Protein AF-A0A519KN99-F1 (afdb_monomer)

Sequence (148 aa):
MQAIYLDTSIFVKENFLEGKRIQTLLNLFEVGKFQLIMSLIAVNEVKARFKRLAKVTIEKHNELLNTKEISYLRNVPESKSRLIKYPNLNTVSDSFNILFDKALADANAIILDYPVMNVGEVFDDYFAGRYPFGSGDKKLSVCLKALR

Radius of gyration: 22.33 Å; Cα contacts (8 Å, |Δi|>4): 130; chains: 1; bounding box: 72×28×47 Å

Secondary structure (DSSP, 8-state):
-EEEE--HHHHHHTTTTTSHHHHHHHHHHHTTSEEEEEEHHHHHHHHHHHHHHHHHHHHHHHHHHTSSGGGGGGGSHHHHTTSSPPPPHHHHHHHHHHHHHHHHHHTT-EEE------HHHHHHHHHTT-TTSS--SS----------

Solvent-accessible surface area (backbone atoms only — not comparable to full-atom values): 8657 Å² total; per-residue (Å²): 131,53,76,46,77,64,60,46,66,59,33,62,74,29,61,52,76,72,21,71,63,51,44,52,49,40,52,39,17,45,74,60,69,34,39,38,37,37,42,52,65,40,56,51,47,40,53,50,53,48,42,55,52,50,45,57,50,52,52,54,50,52,55,49,69,72,40,75,73,56,56,66,47,54,77,38,72,82,48,36,74,68,73,57,83,75,74,58,64,63,61,55,38,51,54,47,47,53,53,50,54,48,52,38,56,61,14,63,45,45,68,46,66,80,71,79,70,63,53,63,61,56,49,50,28,46,78,66,39,33,85,92,56,35,94,62,101,62,96,74,81,88,72,89,83,82,87,130

Nearest PDB structures (foldseek):
  5x3t-assembly1_H  TM=5.971E-01  e=1.405E+00  Mycobacterium tuberculosis H37Rv

Structure (mmCIF, N/CA/C/O backbone):
data_AF-A0A519KN99-F1
#
_entry.id   AF-A0A519KN99-F1
#
loop_
_atom_site.group_PDB
_atom_site.id
_atom_site.type_symbol
_atom_site.label_atom_id
_atom_site.label_alt_id
_atom_site.label_comp_id
_atom_site.label_asym_id
_atom_site.label_entity_id
_atom_site.label_seq_id
_atom_site.pdbx_PDB_ins_code
_atom_site.Cartn_x
_atom_site.Cartn_y
_atom_site.Cartn_z
_atom_site.occupancy
_atom_site.B_iso_or_equiv
_atom_site.auth_seq_id
_atom_site.auth_comp_id
_atom_site.auth_asym_id
_atom_site.auth_atom_id
_atom_site.pdbx_PDB_model_num
ATOM 1 N N . MET A 1 1 ? -13.277 5.908 24.465 1.00 69.44 1 MET A N 1
ATOM 2 C CA . MET A 1 1 ? -12.280 5.689 23.396 1.00 69.44 1 MET A CA 1
ATOM 3 C C . MET A 1 1 ? -12.877 6.197 22.095 1.00 69.44 1 MET A C 1
ATOM 5 O O . MET A 1 1 ? -14.021 5.857 21.820 1.00 69.44 1 MET A O 1
ATOM 9 N N . GLN A 1 2 ? -12.195 7.085 21.370 1.00 89.00 2 GLN A N 1
ATOM 10 C CA . GLN A 1 2 ? -12.734 7.693 20.148 1.00 89.00 2 GLN A CA 1
ATOM 11 C C . GLN A 1 2 ? -12.346 6.843 18.934 1.00 89.00 2 GLN A C 1
ATOM 13 O O . GLN A 1 2 ? -11.178 6.487 18.779 1.00 89.00 2 GLN A O 1
ATOM 18 N N . ALA A 1 3 ? -13.327 6.510 18.096 1.00 91.00 3 ALA A N 1
ATOM 19 C CA . ALA A 1 3 ? -13.112 5.764 16.864 1.00 91.00 3 ALA A CA 1
ATOM 20 C C . ALA A 1 3 ? -12.873 6.709 15.684 1.00 91.00 3 ALA A C 1
ATOM 22 O O . ALA A 1 3 ? -13.544 7.736 15.558 1.00 91.00 3 ALA A O 1
ATOM 23 N N . ILE A 1 4 ? -11.927 6.347 14.822 1.00 93.50 4 ILE A N 1
ATOM 24 C CA . ILE A 1 4 ? -11.586 7.079 13.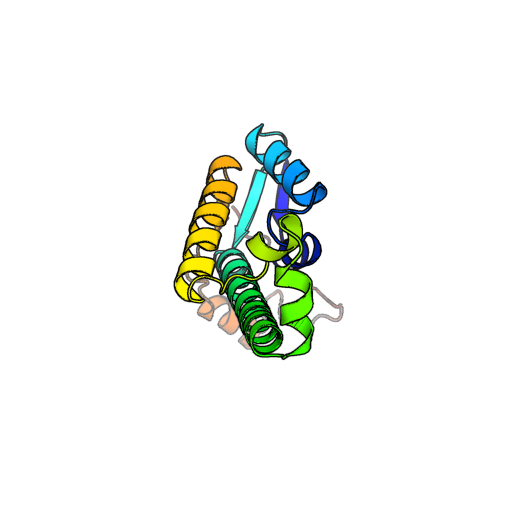604 1.00 93.50 4 ILE A CA 1
ATOM 25 C C . ILE A 1 4 ? -11.735 6.133 12.420 1.00 93.50 4 ILE A C 1
ATOM 27 O O . ILE A 1 4 ? -11.184 5.033 12.412 1.00 93.50 4 ILE A O 1
ATOM 31 N N . TYR A 1 5 ? -12.465 6.599 11.410 1.00 92.88 5 TYR A N 1
ATOM 32 C CA . TYR A 1 5 ? -12.580 5.927 10.126 1.00 92.88 5 TYR A CA 1
ATOM 33 C C . TYR A 1 5 ? -11.551 6.494 9.155 1.00 92.88 5 TYR A C 1
ATOM 35 O O . TYR A 1 5 ? -11.508 7.709 8.946 1.00 92.88 5 TYR A O 1
ATOM 43 N N . LEU A 1 6 ? -10.733 5.626 8.559 1.00 92.12 6 LEU A N 1
ATOM 44 C CA . LEU A 1 6 ? -9.809 6.025 7.501 1.00 92.12 6 LEU A CA 1
ATOM 45 C C . LEU A 1 6 ? -10.329 5.578 6.141 1.00 92.12 6 LEU A C 1
ATOM 47 O O . LEU A 1 6 ? -10.589 4.399 5.909 1.00 92.12 6 LEU A O 1
ATOM 51 N N . ASP A 1 7 ? -10.449 6.551 5.246 1.00 90.94 7 ASP A N 1
ATOM 52 C CA . ASP A 1 7 ? -10.767 6.321 3.846 1.00 90.94 7 ASP A CA 1
ATOM 53 C C . ASP A 1 7 ? -9.509 5.963 3.039 1.00 90.94 7 ASP A C 1
ATOM 55 O O . ASP A 1 7 ? -8.385 6.359 3.369 1.00 90.94 7 ASP A O 1
ATOM 59 N N . THR A 1 8 ? -9.711 5.268 1.924 1.00 91.31 8 THR A N 1
ATOM 60 C CA . THR A 1 8 ? -8.671 4.854 0.980 1.00 91.31 8 THR A CA 1
ATOM 61 C C . THR A 1 8 ? -7.823 6.027 0.486 1.00 91.31 8 THR A C 1
ATOM 63 O O . THR A 1 8 ? -6.612 5.895 0.283 1.00 91.31 8 THR A O 1
ATOM 66 N N . SER A 1 9 ? -8.443 7.197 0.296 1.00 93.25 9 SER A N 1
ATOM 67 C CA . SER A 1 9 ? -7.773 8.400 -0.209 1.00 93.25 9 SER A CA 1
ATOM 68 C C . SER A 1 9 ? -6.657 8.912 0.708 1.00 93.25 9 SER A C 1
ATOM 70 O O . SER A 1 9 ? -5.664 9.448 0.209 1.00 93.25 9 SER A O 1
ATOM 72 N N 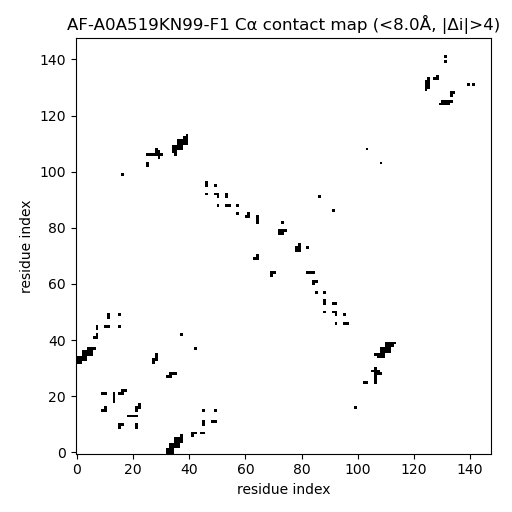. ILE A 1 10 ? -6.776 8.708 2.026 1.00 95.19 10 ILE A N 1
ATOM 73 C CA . ILE A 1 10 ? -5.767 9.127 3.009 1.00 95.19 10 ILE A CA 1
ATOM 74 C C . ILE A 1 10 ? -4.485 8.323 2.806 1.00 95.19 10 ILE A C 1
ATOM 76 O O . ILE A 1 10 ? -3.410 8.912 2.699 1.00 95.19 10 ILE A O 1
ATOM 80 N N . PHE A 1 11 ? -4.602 7.000 2.664 1.00 96.38 11 PHE A N 1
ATOM 81 C CA . PHE A 1 11 ? -3.458 6.135 2.385 1.00 96.38 11 PHE A CA 1
ATOM 82 C C . PHE A 1 11 ? -2.782 6.536 1.077 1.00 96.38 11 PHE A C 1
ATOM 84 O O . PHE A 1 11 ? -1.578 6.749 1.053 1.00 96.38 11 PHE A O 1
ATOM 91 N N . VAL A 1 12 ? -3.537 6.733 -0.007 1.00 94.94 12 VAL A N 1
ATOM 92 C CA . VAL A 1 12 ? -2.944 7.128 -1.297 1.00 94.94 12 VAL A CA 1
ATOM 93 C C . VAL A 1 12 ? -2.205 8.468 -1.194 1.00 94.94 12 VAL A C 1
ATOM 95 O O . VAL A 1 12 ? -1.098 8.599 -1.715 1.00 94.94 12 VAL A O 1
ATOM 98 N N . LYS A 1 13 ? -2.787 9.457 -0.504 1.00 96.62 13 LYS A N 1
ATOM 99 C CA . LYS A 1 13 ? -2.185 10.785 -0.320 1.00 96.62 13 LYS A CA 1
ATOM 100 C C . LYS A 1 13 ? -0.885 10.739 0.484 1.00 96.62 13 LYS A C 1
ATOM 102 O O . LYS A 1 13 ? 0.032 11.501 0.197 1.00 96.62 13 LYS A O 1
ATOM 107 N N . GLU A 1 14 ? -0.807 9.849 1.464 1.00 96.62 14 GLU A N 1
ATOM 108 C CA . GLU A 1 14 ? 0.355 9.681 2.337 1.00 96.62 14 GLU A CA 1
ATOM 109 C C . GLU A 1 14 ? 1.356 8.641 1.800 1.00 96.62 14 GLU A C 1
ATOM 111 O O . GLU A 1 14 ? 2.201 8.161 2.547 1.00 96.62 14 GLU A O 1
ATOM 116 N N . ASN A 1 15 ? 1.290 8.282 0.511 1.00 96.50 15 ASN A N 1
ATOM 117 C CA . ASN A 1 15 ? 2.122 7.224 -0.073 1.00 96.50 15 ASN A CA 1
ATOM 118 C C . ASN A 1 15 ? 2.048 5.908 0.732 1.00 96.50 15 ASN A C 1
ATOM 120 O O . ASN A 1 15 ? 3.047 5.291 1.100 1.00 96.50 15 ASN A O 1
ATOM 124 N N . PHE A 1 16 ? 0.818 5.496 1.010 1.00 97.38 16 PHE A N 1
ATOM 125 C CA . PHE A 1 16 ? 0.429 4.300 1.741 1.00 97.38 16 PHE A CA 1
ATOM 126 C C . PHE A 1 16 ? 0.914 4.276 3.187 1.00 97.38 16 PHE A C 1
ATOM 128 O O . PHE A 1 16 ? 0.217 4.796 4.050 1.00 97.38 16 PHE A O 1
ATOM 135 N N . LEU A 1 17 ? 2.061 3.652 3.454 1.00 97.00 17 LEU A N 1
ATOM 136 C CA . LEU A 1 17 ? 2.623 3.482 4.799 1.00 97.00 17 LEU A CA 1
ATOM 137 C C . LEU A 1 17 ? 3.852 4.373 5.045 1.00 97.00 17 LEU A C 1
ATOM 139 O O . LEU A 1 17 ? 4.369 4.418 6.158 1.00 97.00 17 LEU A O 1
ATOM 143 N N . GLU A 1 18 ? 4.325 5.093 4.027 1.00 96.56 18 GLU A N 1
ATOM 144 C CA . GLU A 1 18 ? 5.562 5.885 4.101 1.00 96.56 18 GLU A CA 1
ATOM 145 C C . GLU A 1 18 ? 5.352 7.297 4.666 1.00 96.56 18 GLU A C 1
ATOM 147 O O . GLU A 1 18 ? 6.281 7.929 5.169 1.00 96.56 18 GLU A O 1
ATOM 152 N N . GLY A 1 19 ? 4.137 7.838 4.574 1.00 96.25 19 GLY A N 1
ATOM 153 C CA . GLY A 1 19 ? 3.846 9.195 5.018 1.00 96.25 19 GLY A CA 1
ATOM 154 C C . GLY A 1 19 ? 4.004 9.363 6.528 1.00 96.25 19 GLY A C 1
ATOM 155 O O . GLY A 1 19 ? 3.501 8.581 7.334 1.00 96.25 19 GLY A O 1
ATOM 156 N N . LYS A 1 20 ? 4.645 10.457 6.950 1.00 96.44 20 LYS A N 1
ATOM 157 C CA . LYS A 1 20 ? 4.862 10.741 8.380 1.00 96.44 20 LYS A CA 1
ATOM 158 C C . LYS A 1 20 ? 3.554 10.817 9.172 1.00 96.44 20 LYS A C 1
ATOM 160 O O . LYS A 1 20 ? 3.514 10.437 10.341 1.00 96.44 20 LYS A O 1
ATOM 165 N N . ARG A 1 21 ? 2.483 11.333 8.556 1.00 95.75 21 ARG A N 1
ATOM 166 C CA . ARG A 1 21 ? 1.195 11.524 9.238 1.00 95.75 21 ARG A CA 1
ATOM 167 C C . ARG A 1 21 ? 0.469 10.203 9.415 1.00 95.75 21 ARG A C 1
ATOM 169 O O . ARG A 1 21 ? -0.042 9.962 10.502 1.00 95.75 21 ARG A O 1
ATOM 176 N N . ILE A 1 22 ? 0.457 9.352 8.387 1.00 96.38 22 ILE A N 1
ATOM 177 C CA . ILE A 1 22 ? -0.158 8.027 8.500 1.00 96.38 22 ILE A CA 1
ATOM 178 C C . ILE A 1 22 ? 0.603 7.153 9.497 1.00 96.38 22 ILE A C 1
ATOM 180 O O . ILE A 1 22 ? -0.034 6.534 10.335 1.00 96.38 22 ILE A O 1
ATOM 184 N N . GLN A 1 23 ? 1.939 7.202 9.517 1.00 96.81 23 GLN A N 1
ATOM 185 C CA . GLN A 1 23 ? 2.739 6.516 10.541 1.00 96.81 23 GLN A CA 1
ATOM 186 C C . GLN A 1 23 ? 2.414 7.016 11.950 1.00 96.81 23 GLN A C 1
ATOM 188 O O . GLN A 1 23 ? 2.205 6.226 12.862 1.00 96.81 23 GLN A O 1
ATOM 193 N N . THR A 1 24 ? 2.299 8.336 12.126 1.00 96.25 24 THR A N 1
ATOM 194 C CA . THR A 1 24 ? 1.915 8.912 13.422 1.00 96.25 24 THR A CA 1
ATOM 195 C C . THR A 1 24 ? 0.516 8.455 13.839 1.00 96.25 24 THR A C 1
ATOM 197 O O . THR A 1 24 ? 0.314 8.106 14.997 1.00 96.25 24 THR A O 1
ATOM 200 N N . LEU A 1 25 ? -0.448 8.422 12.913 1.00 95.38 25 LEU A N 1
ATOM 201 C CA . LEU A 1 25 ? -1.796 7.917 13.179 1.00 95.38 25 LEU A CA 1
ATOM 202 C C . LEU A 1 25 ? -1.782 6.435 13.567 1.00 95.38 25 LEU A C 1
ATOM 204 O O . LEU A 1 25 ? -2.380 6.087 14.578 1.00 95.38 25 LEU A O 1
ATOM 208 N N . LEU A 1 26 ? -1.071 5.592 12.813 1.00 96.06 26 LEU A N 1
ATOM 209 C CA . LEU A 1 26 ? -0.918 4.164 13.105 1.00 96.06 26 LEU A CA 1
ATOM 210 C C . LEU A 1 26 ? -0.326 3.937 14.499 1.00 96.06 26 LEU A C 1
ATOM 212 O O . LEU A 1 26 ? -0.911 3.192 15.277 1.00 96.06 26 LEU A O 1
ATOM 216 N N . ASN A 1 27 ? 0.719 4.680 14.870 1.00 96.38 27 ASN A N 1
ATOM 217 C CA . ASN A 1 27 ? 1.295 4.610 16.215 1.00 96.38 27 ASN A CA 1
ATOM 218 C C . ASN A 1 27 ? 0.293 5.041 17.299 1.00 96.38 27 ASN A C 1
ATOM 220 O O . ASN A 1 27 ? 0.257 4.461 18.379 1.00 96.38 27 ASN A O 1
ATOM 224 N N . LEU A 1 28 ? -0.529 6.067 17.042 1.00 96.00 28 LEU A N 1
ATOM 225 C CA . LEU A 1 28 ? -1.559 6.511 17.990 1.00 96.00 28 LEU A CA 1
ATOM 226 C C . LEU A 1 28 ? -2.673 5.468 18.177 1.00 96.00 28 LEU A C 1
ATOM 228 O O . LEU A 1 28 ? -3.233 5.377 19.274 1.00 96.00 28 LEU A O 1
ATOM 232 N N . PHE A 1 29 ? -2.993 4.701 17.132 1.00 96.25 29 PHE A N 1
ATOM 233 C CA . PHE A 1 29 ? -3.909 3.563 17.215 1.00 96.25 29 PHE A CA 1
ATOM 234 C C . PHE A 1 29 ? -3.280 2.392 17.976 1.00 96.25 29 PHE A C 1
ATOM 236 O O . PHE A 1 29 ? -3.904 1.861 18.890 1.00 96.25 29 PHE A O 1
ATOM 243 N N . GLU A 1 30 ? -2.024 2.058 17.676 1.00 95.44 30 GLU A N 1
ATOM 244 C CA . GLU A 1 30 ? -1.262 0.994 18.343 1.00 95.44 30 GLU A CA 1
ATOM 245 C C . GLU A 1 30 ? -1.185 1.212 19.861 1.00 95.44 30 GLU A C 1
ATOM 247 O O . GLU A 1 30 ? -1.501 0.315 20.640 1.00 95.44 30 GLU A O 1
ATOM 252 N N . VAL A 1 31 ? -0.871 2.434 20.310 1.00 95.69 31 VAL A N 1
ATOM 253 C CA . VAL A 1 31 ? -0.822 2.767 21.749 1.00 95.69 31 VAL A CA 1
ATOM 254 C C . VAL A 1 31 ? -2.208 3.009 22.377 1.00 95.69 31 VAL A C 1
ATOM 256 O O . VAL A 1 31 ? -2.303 3.451 23.525 1.00 95.69 31 VAL A O 1
ATOM 259 N N . GLY A 1 32 ? -3.294 2.768 21.633 1.00 93.44 32 GLY A N 1
ATOM 260 C CA . GLY A 1 32 ? -4.671 2.793 22.131 1.00 93.44 32 GLY A CA 1
ATOM 261 C C . GLY A 1 32 ? -5.244 4.183 22.426 1.00 93.44 32 GLY A C 1
ATOM 262 O O . GLY A 1 32 ? -6.219 4.300 23.172 1.00 93.44 32 GLY A O 1
ATOM 263 N N . LYS A 1 33 ? -4.672 5.268 21.877 1.00 93.50 33 LYS A N 1
ATOM 264 C CA . LYS A 1 33 ? -5.251 6.623 22.035 1.00 93.50 33 LYS A CA 1
ATOM 265 C C . LYS A 1 33 ? -6.554 6.770 21.254 1.00 93.50 33 LYS A C 1
ATOM 267 O O . LYS A 1 33 ? -7.473 7.453 21.709 1.00 93.50 33 LYS A O 1
ATOM 272 N N . PHE A 1 34 ? -6.628 6.111 20.105 1.00 94.56 34 PHE A N 1
ATOM 273 C CA . PHE A 1 34 ? -7.793 6.059 19.233 1.00 94.56 34 PHE A CA 1
ATOM 274 C C . PHE A 1 34 ? -8.027 4.621 18.777 1.00 94.56 34 PHE A C 1
ATOM 276 O O . PHE A 1 34 ? -7.119 3.799 18.826 1.00 94.56 34 PHE A O 1
ATOM 283 N N . GLN A 1 35 ? -9.230 4.338 18.289 1.00 95.75 35 GLN A N 1
ATOM 284 C CA . GLN A 1 35 ? -9.559 3.068 17.648 1.00 95.75 35 GLN A CA 1
ATOM 285 C C . GLN A 1 35 ? -9.632 3.270 16.134 1.00 95.75 35 GLN A C 1
ATOM 287 O O . GLN A 1 35 ? -10.450 4.066 15.667 1.00 95.75 35 GLN A O 1
ATOM 292 N N . LEU A 1 36 ? -8.819 2.542 15.369 1.00 95.88 36 LEU A N 1
ATOM 293 C CA . LEU A 1 36 ? -8.955 2.505 13.916 1.00 95.88 36 LEU A CA 1
ATOM 294 C C . LEU A 1 36 ? -10.125 1.594 13.538 1.00 95.88 36 LEU A C 1
ATOM 296 O O . LEU A 1 36 ? -10.197 0.453 14.001 1.00 95.88 36 LEU A O 1
ATOM 300 N N . ILE A 1 37 ? -11.023 2.097 12.693 1.00 94.31 37 ILE A N 1
ATOM 301 C CA . ILE A 1 37 ? -12.067 1.303 12.048 1.00 94.31 37 ILE A CA 1
ATOM 302 C C . ILE A 1 37 ? -11.940 1.460 10.533 1.00 94.31 37 ILE A C 1
ATOM 304 O O . ILE A 1 37 ? -11.809 2.571 10.016 1.00 94.31 37 ILE A O 1
ATOM 308 N N . MET A 1 38 ? -11.979 0.341 9.818 1.00 93.75 38 MET A N 1
ATOM 309 C CA . MET A 1 38 ? -12.013 0.307 8.358 1.00 93.75 38 MET A CA 1
ATOM 310 C C . MET A 1 38 ? -13.033 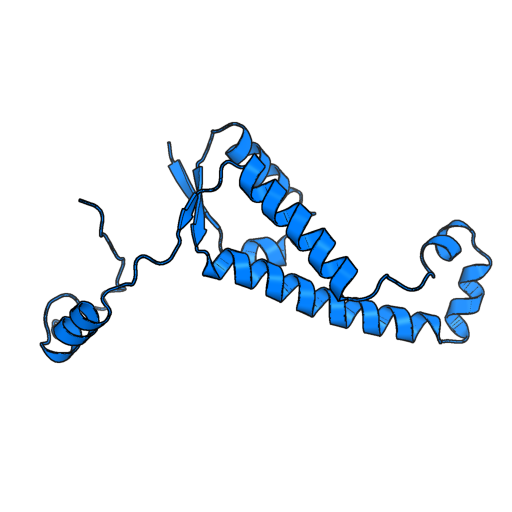-0.723 7.885 1.00 93.75 38 MET A C 1
ATOM 312 O O . MET A 1 38 ? -13.298 -1.706 8.567 1.00 93.75 38 MET A O 1
ATOM 316 N N . SER A 1 39 ? -13.611 -0.521 6.702 1.00 91.44 39 SER A N 1
ATOM 317 C CA . SER A 1 39 ? -14.387 -1.575 6.044 1.00 91.44 39 SER A CA 1
ATOM 318 C C . SER A 1 39 ? -13.465 -2.513 5.270 1.00 91.44 39 SER A C 1
ATOM 320 O O . SER A 1 39 ? -12.415 -2.093 4.772 1.00 91.44 39 SER A O 1
ATOM 322 N N . LEU A 1 40 ? -13.891 -3.764 5.086 1.00 89.69 40 LEU A N 1
ATOM 323 C CA . LEU A 1 40 ? -13.199 -4.704 4.204 1.00 89.69 40 LEU A CA 1
ATOM 324 C C . LEU A 1 40 ? -13.050 -4.146 2.771 1.00 89.69 40 LEU A C 1
ATOM 326 O O . LEU A 1 40 ? -12.022 -4.359 2.127 1.00 89.69 40 LEU A O 1
ATOM 330 N N . ILE A 1 41 ? -14.029 -3.360 2.294 1.00 88.62 41 ILE A N 1
ATOM 331 C CA . ILE A 1 41 ? -13.942 -2.628 1.014 1.00 88.62 41 ILE A CA 1
ATOM 332 C C . ILE A 1 41 ? -12.735 -1.699 1.000 1.00 88.62 41 ILE A C 1
ATOM 334 O O . ILE A 1 41 ? -11.933 -1.769 0.073 1.00 88.62 41 ILE A O 1
ATOM 338 N N . ALA A 1 42 ? -12.607 -0.834 2.010 1.00 91.94 42 ALA A N 1
ATOM 339 C CA . ALA A 1 42 ? -11.544 0.160 2.059 1.00 91.94 42 ALA A CA 1
ATOM 340 C C . ALA A 1 42 ? -10.168 -0.516 2.111 1.00 91.94 42 ALA A C 1
ATOM 342 O O . ALA A 1 42 ? -9.268 -0.132 1.367 1.00 91.94 42 ALA A O 1
ATOM 343 N N . VAL A 1 43 ? -10.019 -1.580 2.910 1.00 94.75 43 VAL A N 1
ATOM 344 C CA . VAL A 1 43 ? -8.787 -2.390 2.961 1.00 94.75 43 VAL A CA 1
ATOM 345 C C . VAL A 1 43 ? -8.427 -2.925 1.572 1.00 94.75 43 VAL A C 1
ATOM 347 O O . VAL A 1 43 ? -7.301 -2.745 1.103 1.00 94.75 43 VAL A O 1
ATOM 350 N N . ASN A 1 44 ? -9.389 -3.540 0.882 1.00 92.56 44 ASN A N 1
ATOM 351 C CA . ASN A 1 44 ? -9.175 -4.088 -0.455 1.00 92.56 44 ASN A CA 1
ATOM 352 C C . ASN A 1 44 ? -8.884 -2.999 -1.494 1.00 92.56 44 ASN A C 1
ATOM 354 O O . ASN A 1 44 ? -8.048 -3.197 -2.379 1.00 92.56 44 ASN A O 1
ATOM 358 N N . GLU A 1 45 ? -9.521 -1.834 -1.381 1.00 92.38 45 GLU A N 1
ATOM 359 C CA . GLU A 1 45 ? -9.267 -0.715 -2.279 1.00 92.38 45 GLU A CA 1
ATOM 360 C C . GLU A 1 45 ? -7.848 -0.157 -2.083 1.00 92.38 45 GLU A C 1
ATOM 362 O O . GLU A 1 45 ? -7.177 0.116 -3.079 1.00 92.38 45 GLU A O 1
ATOM 367 N N . VAL A 1 46 ? -7.329 -0.070 -0.849 1.00 96.69 46 VAL A N 1
ATOM 368 C CA . VAL A 1 46 ? -5.932 0.342 -0.599 1.00 96.69 46 VAL A CA 1
ATOM 369 C C . VAL A 1 46 ? -4.965 -0.606 -1.314 1.00 96.69 46 VAL A C 1
ATOM 371 O O . VAL A 1 46 ? -4.113 -0.153 -2.086 1.00 96.69 46 VAL A O 1
ATOM 374 N N . LYS A 1 47 ? -5.135 -1.922 -1.130 1.00 96.44 47 LYS A N 1
ATOM 375 C CA . LYS A 1 47 ? -4.302 -2.951 -1.780 1.00 96.44 47 LYS A CA 1
ATOM 376 C C . LYS A 1 47 ? -4.373 -2.861 -3.308 1.00 96.44 47 LYS A C 1
ATOM 378 O O . LYS A 1 47 ? -3.346 -2.863 -3.992 1.00 96.44 47 LYS A O 1
ATOM 383 N N . ALA A 1 48 ? -5.576 -2.705 -3.862 1.00 94.31 48 ALA A N 1
ATOM 384 C CA . ALA A 1 48 ? -5.783 -2.563 -5.302 1.00 94.31 48 ALA A CA 1
ATOM 385 C C . ALA A 1 48 ? -5.149 -1.276 -5.863 1.00 94.31 48 ALA A C 1
ATOM 387 O O . ALA A 1 48 ? -4.505 -1.301 -6.918 1.00 94.31 48 ALA A O 1
ATOM 388 N N . ARG A 1 49 ? -5.287 -0.149 -5.150 1.00 94.75 49 ARG A N 1
ATOM 389 C CA . ARG A 1 49 ? -4.679 1.140 -5.512 1.00 94.75 49 ARG A CA 1
ATOM 390 C C . ARG A 1 49 ? -3.158 1.035 -5.539 1.00 94.75 49 ARG A C 1
ATOM 392 O O . ARG A 1 49 ? -2.563 1.504 -6.511 1.00 94.75 49 ARG A O 1
ATOM 399 N N . PHE A 1 50 ? -2.552 0.394 -4.537 1.00 97.12 50 PHE A N 1
ATOM 400 C CA . PHE A 1 50 ? -1.110 0.153 -4.496 1.00 97.12 50 PHE A CA 1
ATOM 401 C C . PHE A 1 50 ? -0.657 -0.675 -5.695 1.00 97.12 50 PHE A C 1
ATOM 403 O O . PHE A 1 50 ? 0.172 -0.208 -6.473 1.00 97.12 50 PHE A O 1
ATOM 410 N N . LYS A 1 51 ? -1.261 -1.852 -5.914 1.00 95.56 51 LYS A N 1
ATOM 411 C CA . LYS A 1 51 ? -0.918 -2.742 -7.036 1.00 95.56 51 LYS A CA 1
ATOM 412 C C . LYS A 1 51 ? -0.983 -2.021 -8.383 1.00 95.56 51 LYS A C 1
ATOM 414 O O . LYS A 1 51 ? -0.080 -2.152 -9.207 1.00 95.56 51 LYS A O 1
ATOM 419 N N . ARG A 1 52 ? -2.029 -1.220 -8.608 1.00 94.94 52 ARG A N 1
ATOM 420 C CA . ARG A 1 52 ? -2.187 -0.434 -9.841 1.00 94.94 52 ARG A CA 1
ATOM 421 C C . ARG A 1 52 ? -1.060 0.585 -10.024 1.00 94.94 52 ARG A C 1
ATOM 423 O O . ARG A 1 52 ? -0.522 0.694 -11.122 1.00 94.94 52 ARG A O 1
ATOM 430 N N . LEU A 1 53 ? -0.712 1.334 -8.977 1.00 95.62 53 LEU A N 1
ATOM 431 C CA . LEU A 1 53 ? 0.361 2.331 -9.042 1.00 95.62 53 LEU A CA 1
ATOM 432 C C . LEU A 1 53 ? 1.736 1.668 -9.188 1.00 95.62 53 LEU A C 1
ATOM 434 O O . LEU A 1 53 ? 2.529 2.098 -10.022 1.00 95.62 53 LEU A O 1
ATOM 438 N N . ALA A 1 54 ? 1.986 0.582 -8.456 1.00 95.25 54 ALA A N 1
ATOM 439 C CA . ALA A 1 54 ? 3.207 -0.207 -8.559 1.00 95.25 54 ALA A CA 1
ATOM 440 C C . ALA A 1 54 ? 3.410 -0.751 -9.978 1.00 95.25 54 ALA A C 1
ATOM 442 O O . ALA A 1 54 ? 4.511 -0.644 -10.509 1.00 95.25 54 ALA A O 1
ATOM 443 N N . LYS A 1 55 ? 2.351 -1.256 -10.629 1.00 94.88 55 LYS A N 1
ATOM 444 C CA . LYS A 1 55 ? 2.404 -1.719 -12.025 1.00 94.88 55 LYS A CA 1
ATOM 445 C C . LYS A 1 55 ? 2.948 -0.640 -12.960 1.00 94.88 55 LYS A C 1
ATOM 447 O O . LYS A 1 55 ? 3.953 -0.868 -13.625 1.00 94.88 55 LYS A O 1
ATOM 452 N N . VAL A 1 56 ? 2.320 0.537 -12.950 1.00 94.81 56 VAL A N 1
ATOM 453 C CA . VAL A 1 56 ? 2.711 1.663 -13.815 1.00 94.81 56 VAL A CA 1
ATOM 454 C C . VAL A 1 56 ? 4.154 2.091 -13.540 1.00 94.81 56 VAL A C 1
ATOM 456 O O . VAL A 1 56 ? 4.906 2.375 -14.467 1.00 94.81 56 VAL A O 1
ATOM 459 N N . THR A 1 57 ? 4.560 2.131 -12.271 1.00 93.38 57 THR A N 1
ATOM 460 C CA . THR A 1 57 ? 5.923 2.519 -11.890 1.00 93.38 57 THR A CA 1
ATOM 461 C C . THR A 1 57 ? 6.961 1.484 -12.327 1.00 93.38 57 THR A C 1
ATOM 463 O O . THR A 1 57 ? 8.004 1.867 -12.850 1.00 93.38 57 THR A O 1
ATOM 466 N N . ILE A 1 58 ? 6.682 0.186 -12.167 1.00 93.31 58 ILE A N 1
ATOM 467 C CA . ILE A 1 58 ? 7.574 -0.900 -12.602 1.00 93.31 58 ILE A CA 1
ATOM 468 C C . ILE A 1 58 ? 7.734 -0.892 -14.124 1.00 93.31 58 ILE A C 1
ATOM 470 O O . ILE A 1 58 ? 8.852 -1.036 -14.616 1.00 93.31 58 ILE A O 1
ATOM 474 N N . GLU A 1 59 ? 6.641 -0.705 -14.868 1.00 92.00 59 GLU A N 1
ATOM 475 C CA . GLU A 1 59 ? 6.661 -0.594 -16.332 1.00 92.00 59 GLU A CA 1
ATOM 476 C C . GLU A 1 59 ? 7.555 0.571 -16.772 1.00 92.00 59 GLU A C 1
ATOM 478 O O . GLU A 1 59 ? 8.541 0.347 -17.474 1.00 92.00 59 GLU A O 1
ATOM 483 N N . LYS A 1 60 ? 7.309 1.780 -16.250 1.00 92.06 60 LYS A N 1
ATOM 484 C CA . LYS A 1 60 ? 8.121 2.972 -16.548 1.00 92.06 60 LYS A CA 1
ATOM 485 C C . LYS A 1 60 ? 9.590 2.811 -16.166 1.00 92.06 60 LYS A C 1
ATOM 487 O O . LYS A 1 60 ? 10.475 3.244 -16.898 1.00 92.06 60 LYS A O 1
ATOM 492 N N . HIS A 1 61 ? 9.870 2.198 -15.018 1.00 91.00 61 HIS A N 1
ATOM 493 C CA . HIS A 1 61 ? 11.243 1.942 -14.587 1.00 91.00 61 HIS A CA 1
ATOM 494 C C . HIS A 1 61 ? 11.956 0.984 -15.539 1.00 91.00 61 HIS A C 1
ATOM 496 O O . HIS A 1 61 ? 13.076 1.245 -15.964 1.00 91.00 61 HIS A O 1
ATOM 502 N N . ASN A 1 62 ? 11.300 -0.110 -15.919 1.00 88.25 62 ASN A N 1
ATOM 503 C CA . ASN A 1 62 ? 11.873 -1.079 -16.846 1.00 88.25 62 ASN A CA 1
ATOM 504 C C . ASN A 1 62 ? 12.072 -0.490 -18.251 1.00 88.25 62 ASN A C 1
ATOM 506 O O . ASN A 1 62 ? 13.073 -0.805 -18.891 1.00 88.25 62 ASN A O 1
ATOM 510 N N . GLU A 1 63 ? 11.170 0.379 -18.715 1.00 89.88 63 GLU A N 1
ATOM 511 C CA . GLU A 1 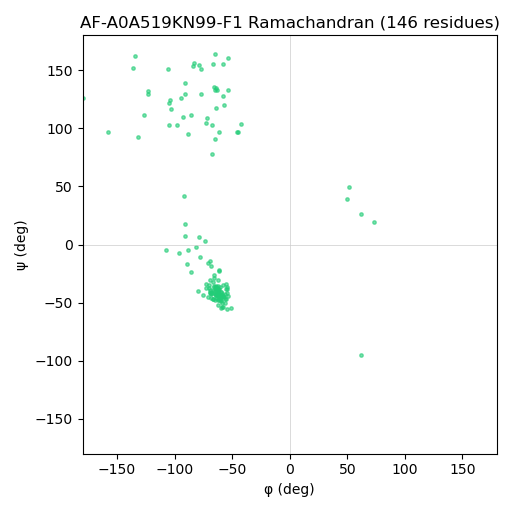63 ? 11.349 1.153 -19.950 1.00 89.88 63 GLU A CA 1
ATOM 512 C C . GLU A 1 63 ? 12.590 2.046 -19.871 1.00 89.88 63 GLU A C 1
ATOM 514 O O . GLU A 1 63 ? 13.446 1.983 -20.753 1.00 89.88 63 GLU A O 1
ATOM 519 N N . LEU A 1 64 ? 12.743 2.803 -18.779 1.00 88.69 64 LEU A N 1
ATOM 520 C CA . LEU A 1 64 ? 13.924 3.634 -18.538 1.00 88.69 64 LEU A CA 1
ATOM 521 C C . LEU A 1 64 ? 15.214 2.806 -18.567 1.00 88.69 64 LEU A C 1
ATOM 523 O O . LEU A 1 64 ? 16.185 3.227 -19.194 1.00 88.69 64 LEU A O 1
ATOM 527 N N . LEU A 1 65 ? 15.221 1.612 -17.961 1.00 89.44 65 LEU A N 1
ATOM 528 C CA . LEU A 1 65 ? 16.377 0.705 -17.950 1.00 89.44 65 LEU A CA 1
ATOM 529 C C . LEU A 1 65 ? 16.815 0.222 -19.342 1.00 89.44 65 LEU A C 1
ATOM 531 O O . LEU A 1 65 ? 17.973 -0.178 -19.494 1.00 89.44 65 LEU A O 1
ATOM 535 N N . ASN A 1 66 ? 15.915 0.251 -20.329 1.00 85.94 66 ASN A N 1
ATOM 536 C CA . ASN A 1 66 ? 16.190 -0.159 -21.707 1.00 85.94 66 ASN A CA 1
ATOM 537 C C . ASN A 1 66 ? 16.734 0.986 -22.581 1.00 85.94 66 ASN A C 1
ATOM 539 O O . ASN A 1 66 ? 17.090 0.749 -23.734 1.00 85.94 66 ASN A O 1
ATOM 543 N N . THR A 1 67 ? 16.811 2.215 -22.062 1.00 89.12 67 THR A N 1
ATOM 544 C CA . THR A 1 67 ? 17.355 3.365 -22.802 1.00 89.12 67 THR A CA 1
ATOM 545 C C . THR A 1 67 ? 18.886 3.359 -22.813 1.00 89.12 67 THR A C 1
ATOM 547 O O . THR A 1 67 ? 19.532 2.810 -21.918 1.00 89.12 67 THR A O 1
ATOM 550 N N . LYS A 1 68 ? 19.509 3.975 -23.825 1.00 87.69 68 LYS A N 1
ATOM 551 C CA . LYS A 1 68 ? 20.978 4.072 -23.891 1.00 87.69 68 LYS A CA 1
ATOM 552 C C . LYS A 1 68 ? 21.494 5.071 -22.858 1.00 87.69 68 LYS A C 1
ATOM 554 O O . LYS A 1 68 ? 22.549 4.873 -22.264 1.00 87.69 68 LYS A O 1
ATOM 559 N N . GLU A 1 69 ? 20.732 6.119 -22.608 1.00 88.38 69 GLU A N 1
ATOM 560 C CA . GLU A 1 69 ? 21.061 7.251 -21.754 1.00 88.38 69 GLU A CA 1
ATOM 561 C C . GLU A 1 69 ? 21.225 6.828 -20.291 1.00 88.38 69 GLU A C 1
ATOM 563 O O . GLU A 1 69 ? 22.135 7.292 -19.604 1.00 88.38 69 GLU A O 1
ATOM 568 N N . ILE A 1 70 ? 20.420 5.872 -19.816 1.00 90.06 70 ILE A N 1
ATOM 569 C CA . ILE A 1 70 ? 20.534 5.386 -18.436 1.00 90.06 70 ILE A CA 1
ATOM 570 C C . ILE A 1 70 ? 21.833 4.607 -18.186 1.00 90.06 70 ILE A C 1
ATOM 572 O O . ILE A 1 70 ? 22.248 4.440 -17.038 1.00 90.06 70 ILE A O 1
ATOM 576 N N . SER A 1 71 ? 22.502 4.131 -19.246 1.00 85.62 71 SER A N 1
ATOM 577 C CA . SER A 1 71 ? 23.753 3.379 -19.117 1.00 85.62 71 SER A CA 1
ATOM 578 C C . SER A 1 71 ? 24.890 4.236 -18.554 1.00 85.62 71 SER A C 1
ATOM 580 O O . SER A 1 71 ? 25.724 3.711 -17.818 1.00 85.62 71 SER A O 1
ATOM 582 N N . TYR A 1 72 ? 24.877 5.555 -18.793 1.00 89.88 72 TYR A N 1
ATOM 583 C CA . TYR A 1 72 ? 25.873 6.481 -18.245 1.00 89.88 72 TYR A CA 1
ATOM 584 C C . TYR A 1 72 ? 25.845 6.510 -16.712 1.00 89.88 72 TYR A C 1
ATOM 586 O O . TYR A 1 72 ? 26.900 6.546 -16.077 1.00 89.88 72 TYR A O 1
ATOM 594 N N . LEU A 1 73 ? 24.656 6.389 -16.110 1.00 90.19 73 LEU A N 1
ATOM 595 C CA . LEU A 1 73 ? 24.475 6.370 -14.657 1.00 90.19 73 LEU A CA 1
ATOM 596 C C . LEU A 1 73 ? 24.982 5.077 -13.998 1.00 90.19 73 LEU A C 1
ATOM 598 O O . LEU A 1 73 ? 25.207 5.061 -12.790 1.00 90.19 73 LEU A O 1
ATOM 602 N N . ARG A 1 74 ? 25.227 4.000 -14.761 1.00 86.62 74 ARG A N 1
ATOM 603 C CA . ARG A 1 74 ? 25.806 2.751 -14.226 1.00 86.62 74 ARG A CA 1
ATOM 604 C C . ARG A 1 74 ? 27.271 2.901 -13.805 1.00 86.62 74 ARG A C 1
ATOM 606 O O . ARG A 1 74 ? 27.778 2.023 -13.111 1.00 86.62 74 ARG A O 1
ATOM 613 N N . ASN A 1 75 ? 27.931 3.989 -14.208 1.00 89.00 75 ASN A N 1
ATOM 614 C CA . ASN A 1 75 ? 29.293 4.321 -13.782 1.00 89.00 75 ASN A CA 1
ATOM 615 C C . ASN A 1 75 ? 29.347 4.925 -12.368 1.00 89.00 75 ASN A C 1
ATOM 617 O O . ASN A 1 75 ? 30.430 5.049 -11.808 1.00 89.00 75 ASN A O 1
ATOM 621 N N . VAL A 1 76 ? 28.198 5.280 -11.784 1.00 92.38 76 VAL A N 1
ATOM 622 C CA . VAL A 1 76 ? 28.091 5.825 -10.425 1.00 92.38 76 VAL A CA 1
ATOM 623 C C . VAL A 1 76 ? 27.576 4.719 -9.489 1.00 92.38 76 VAL A C 1
ATOM 625 O O . VAL A 1 76 ? 26.452 4.245 -9.699 1.00 92.38 76 VAL A O 1
ATOM 628 N N . PRO A 1 77 ? 28.351 4.269 -8.482 1.00 88.44 77 PRO A N 1
ATOM 629 C CA . PRO A 1 77 ? 27.973 3.153 -7.606 1.00 88.44 77 PRO A CA 1
ATOM 630 C C . PRO A 1 77 ? 26.604 3.317 -6.930 1.00 88.44 77 PRO A C 1
ATOM 632 O O . PRO A 1 77 ? 25.806 2.376 -6.893 1.00 88.44 77 PRO A O 1
ATOM 635 N N . GLU A 1 78 ? 26.297 4.524 -6.454 1.00 87.81 78 GLU A N 1
ATOM 636 C CA . GLU A 1 78 ? 25.055 4.867 -5.758 1.00 87.81 78 GLU A CA 1
ATOM 637 C C . GLU A 1 78 ? 23.831 4.723 -6.668 1.00 87.81 78 GLU A C 1
ATOM 639 O O . GLU A 1 78 ? 22.766 4.286 -6.230 1.00 87.81 78 GLU A O 1
ATOM 644 N N . SER A 1 79 ? 23.988 5.058 -7.949 1.00 86.00 79 SER A N 1
ATOM 645 C CA . SER A 1 79 ? 22.938 4.943 -8.961 1.00 86.00 79 SER A CA 1
ATOM 646 C C . SER A 1 79 ? 22.808 3.511 -9.462 1.00 86.00 79 SER A C 1
ATOM 648 O O . SER A 1 79 ? 21.697 3.017 -9.635 1.00 86.00 79 SER A O 1
ATOM 650 N N . LYS A 1 80 ? 23.928 2.804 -9.650 1.00 85.25 80 LYS A N 1
ATOM 651 C CA . LYS A 1 80 ? 23.959 1.434 -10.178 1.00 85.25 80 LYS A CA 1
ATOM 652 C C . LYS A 1 80 ? 23.090 0.469 -9.366 1.00 85.25 80 LYS A C 1
ATOM 654 O O . LYS A 1 80 ? 22.404 -0.357 -9.960 1.00 85.25 80 LYS A O 1
ATOM 659 N N . SER A 1 81 ? 23.066 0.610 -8.038 1.00 84.50 81 SER A N 1
ATOM 660 C CA . SER A 1 81 ? 22.215 -0.202 -7.152 1.00 84.50 81 SER A CA 1
ATOM 661 C C . SER A 1 81 ? 20.712 0.047 -7.342 1.00 84.50 81 SER A C 1
ATOM 663 O O . SER A 1 81 ? 19.907 -0.850 -7.111 1.00 84.50 81 SER A O 1
ATOM 665 N N . ARG A 1 82 ? 20.329 1.241 -7.809 1.00 83.75 82 ARG A N 1
ATOM 666 C CA . ARG A 1 82 ? 18.937 1.641 -8.079 1.00 83.75 82 ARG A CA 1
ATOM 667 C C . ARG A 1 82 ? 18.490 1.307 -9.503 1.00 83.75 82 ARG A C 1
ATOM 669 O O . ARG A 1 82 ? 17.297 1.265 -9.778 1.00 83.75 82 ARG A O 1
ATOM 676 N N . LEU A 1 83 ? 19.433 1.042 -10.408 1.00 86.19 83 LEU A N 1
ATOM 677 C CA . LEU A 1 83 ? 19.190 0.711 -11.817 1.00 86.19 83 LEU A CA 1
ATOM 678 C C . LEU A 1 83 ? 19.079 -0.802 -12.053 1.00 86.19 83 LEU A C 1
ATOM 680 O O . LEU A 1 83 ? 19.611 -1.341 -13.026 1.00 86.19 83 LEU A O 1
ATOM 684 N N . ILE A 1 84 ? 18.391 -1.490 -11.149 1.00 86.19 84 ILE A N 1
ATOM 685 C CA . ILE A 1 84 ? 18.083 -2.916 -11.253 1.00 86.19 84 ILE A CA 1
ATOM 686 C C . ILE A 1 84 ? 16.612 -3.100 -11.614 1.00 86.19 84 ILE A C 1
ATOM 688 O O . ILE A 1 84 ? 15.777 -2.261 -11.276 1.00 86.19 84 ILE A O 1
ATOM 692 N N . LYS A 1 85 ? 16.281 -4.193 -12.309 1.00 85.00 85 LYS A N 1
ATOM 693 C CA . LYS A 1 85 ? 14.877 -4.536 -12.562 1.00 85.00 85 LYS A CA 1
ATOM 694 C C . LYS A 1 85 ? 14.188 -4.837 -11.236 1.00 85.00 85 LYS A C 1
ATOM 696 O O . LYS A 1 85 ? 14.726 -5.577 -10.413 1.00 85.00 85 LYS A O 1
ATOM 701 N N . TYR A 1 86 ? 12.994 -4.286 -11.057 1.00 84.06 86 TYR A N 1
ATOM 702 C CA . TYR A 1 86 ? 12.165 -4.629 -9.909 1.00 84.06 86 TYR A CA 1
ATOM 703 C C . TYR A 1 86 ? 11.697 -6.091 -9.990 1.00 84.06 86 TYR A C 1
ATOM 705 O O . TYR A 1 86 ? 11.593 -6.642 -11.094 1.00 84.06 86 TYR A O 1
ATOM 713 N N . PRO A 1 87 ? 11.376 -6.716 -8.840 1.00 82.25 87 PRO A N 1
ATOM 714 C CA . PRO A 1 87 ? 10.651 -7.980 -8.814 1.00 82.25 87 PRO A CA 1
ATOM 715 C C . PRO A 1 87 ? 9.355 -7.883 -9.627 1.00 82.25 87 PRO A C 1
ATOM 717 O O . PRO A 1 87 ? 8.839 -6.791 -9.883 1.00 82.25 87 PRO A O 1
ATOM 720 N N . ASN A 1 88 ? 8.800 -9.031 -10.021 1.00 89.81 88 ASN A N 1
ATOM 721 C CA . ASN A 1 88 ? 7.512 -9.034 -10.708 1.00 89.81 88 ASN A CA 1
ATOM 722 C C . ASN A 1 88 ? 6.426 -8.357 -9.840 1.00 89.81 88 ASN A C 1
ATOM 724 O O . ASN A 1 88 ? 6.511 -8.318 -8.610 1.00 89.81 88 ASN A O 1
ATOM 728 N N . LEU A 1 89 ? 5.387 -7.834 -10.497 1.00 92.50 89 LEU A N 1
ATOM 729 C CA . LEU A 1 89 ? 4.322 -7.071 -9.844 1.00 92.50 89 LEU A CA 1
ATOM 730 C C . LEU A 1 89 ? 3.657 -7.818 -8.681 1.00 92.50 89 LEU A C 1
ATOM 732 O O . LEU A 1 89 ? 3.298 -7.186 -7.688 1.00 92.50 89 LEU A O 1
ATOM 736 N N . ASN A 1 90 ? 3.460 -9.133 -8.808 1.00 92.19 90 ASN A N 1
ATOM 737 C CA . ASN A 1 90 ? 2.801 -9.918 -7.768 1.00 92.19 90 ASN A CA 1
ATOM 738 C C . ASN A 1 90 ? 3.669 -9.951 -6.514 1.00 92.19 90 ASN A 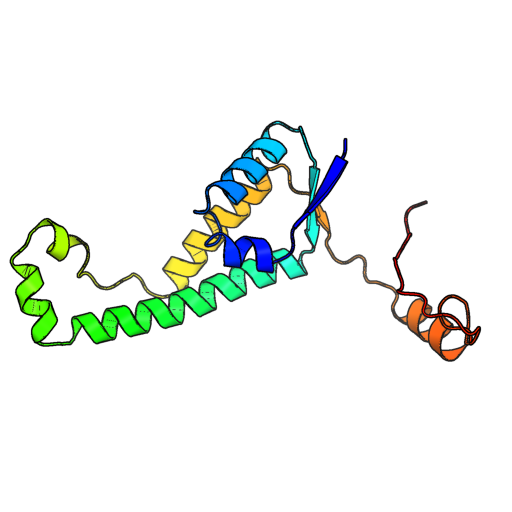C 1
ATOM 740 O O . ASN A 1 90 ? 3.182 -9.571 -5.463 1.00 92.19 90 ASN A O 1
ATOM 744 N N . THR A 1 91 ? 4.971 -10.220 -6.642 1.00 94.38 91 THR A N 1
ATOM 745 C CA . THR A 1 91 ? 5.903 -10.173 -5.508 1.00 94.38 91 THR A CA 1
ATOM 746 C C . THR A 1 91 ? 5.872 -8.821 -4.792 1.00 94.38 91 THR A C 1
ATOM 748 O O . THR A 1 91 ? 5.751 -8.781 -3.573 1.00 94.38 91 THR A O 1
ATOM 751 N N . VAL A 1 92 ? 5.916 -7.708 -5.535 1.00 94.44 92 VAL A N 1
ATOM 752 C CA . VAL A 1 92 ? 5.854 -6.357 -4.942 1.00 94.44 92 VAL A CA 1
ATOM 753 C C . VAL A 1 92 ? 4.516 -6.108 -4.236 1.00 94.44 92 VAL A C 1
ATOM 755 O O . VAL A 1 92 ? 4.484 -5.554 -3.138 1.00 94.44 92 VAL A O 1
ATOM 758 N N . SER A 1 93 ? 3.411 -6.529 -4.851 1.00 94.38 93 SER A N 1
ATOM 759 C CA . SER A 1 93 ? 2.067 -6.350 -4.289 1.00 94.38 93 SER A CA 1
ATOM 760 C C . SER A 1 93 ? 1.848 -7.213 -3.049 1.00 94.38 93 SER A C 1
ATOM 762 O O . SER A 1 93 ? 1.274 -6.740 -2.077 1.00 94.38 93 SER A O 1
ATOM 764 N N . ASP A 1 94 ? 2.330 -8.453 -3.059 1.00 95.06 94 ASP A N 1
ATOM 765 C CA . ASP A 1 94 ? 2.187 -9.396 -1.952 1.00 95.06 94 ASP A CA 1
ATOM 766 C C . ASP A 1 94 ? 3.016 -8.943 -0.748 1.00 95.06 94 ASP A C 1
ATOM 768 O O . ASP A 1 94 ? 2.514 -8.937 0.374 1.00 95.06 94 ASP A O 1
ATOM 772 N N . SER A 1 95 ? 4.244 -8.459 -0.976 1.00 96.81 95 SER A N 1
ATOM 773 C CA . SER A 1 95 ? 5.046 -7.834 0.082 1.00 96.81 95 SER A CA 1
ATOM 774 C C . SER A 1 95 ? 4.334 -6.634 0.705 1.00 96.81 95 SER A C 1
ATOM 776 O O . SER A 1 95 ? 4.290 -6.517 1.928 1.00 96.81 95 SE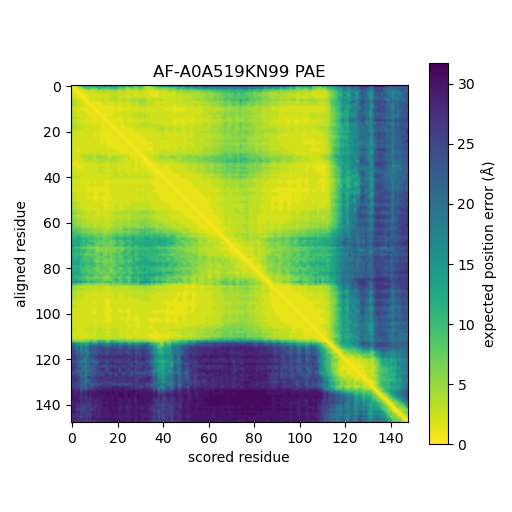R A O 1
ATOM 778 N N . PHE A 1 96 ? 3.737 -5.762 -0.111 1.00 97.56 96 PHE A N 1
ATOM 779 C CA . PHE A 1 96 ? 2.962 -4.640 0.411 1.00 97.56 96 PHE A CA 1
ATOM 780 C C . PHE A 1 96 ? 1.728 -5.097 1.193 1.00 97.56 96 PHE A C 1
ATOM 782 O O . PHE A 1 96 ? 1.471 -4.566 2.268 1.00 97.56 96 PHE A O 1
ATOM 789 N N . ASN A 1 97 ? 0.989 -6.090 0.694 1.00 96.88 97 ASN A N 1
ATOM 790 C CA . ASN A 1 97 ? -0.186 -6.620 1.382 1.00 96.88 97 ASN A CA 1
ATOM 791 C C . ASN A 1 97 ? 0.176 -7.137 2.777 1.00 96.88 97 ASN A C 1
ATOM 793 O O . ASN A 1 97 ? -0.512 -6.797 3.731 1.00 96.88 97 ASN A O 1
ATOM 797 N N . ILE A 1 98 ? 1.285 -7.874 2.904 1.00 98.19 98 ILE A N 1
ATOM 798 C CA . ILE A 1 98 ? 1.789 -8.366 4.194 1.00 98.19 98 ILE A CA 1
ATOM 799 C C . ILE A 1 98 ? 2.108 -7.201 5.138 1.00 98.19 98 ILE A C 1
ATOM 801 O O . ILE A 1 98 ? 1.713 -7.224 6.301 1.00 98.19 98 ILE A O 1
ATOM 805 N N . LEU A 1 99 ? 2.806 -6.171 4.647 1.00 98.12 99 LEU A N 1
ATOM 806 C CA . LEU A 1 99 ? 3.138 -4.990 5.450 1.00 98.12 99 LEU A CA 1
ATOM 807 C C . LEU A 1 99 ? 1.888 -4.217 5.878 1.00 98.12 99 LEU A C 1
ATOM 809 O O . LEU A 1 99 ? 1.810 -3.756 7.014 1.00 98.12 99 LEU A O 1
ATOM 813 N N . PHE A 1 100 ? 0.911 -4.088 4.985 1.00 98.12 100 PHE A N 1
ATOM 814 C CA . PHE A 1 100 ? -0.338 -3.391 5.256 1.00 98.12 100 PHE A CA 1
ATOM 815 C C . PHE A 1 100 ? -1.203 -4.143 6.266 1.00 98.12 100 PHE A C 1
ATOM 817 O O . PHE A 1 100 ? -1.664 -3.544 7.232 1.00 98.12 100 PHE A O 1
ATOM 824 N N . ASP A 1 101 ? -1.355 -5.456 6.098 1.00 97.50 101 ASP A N 1
ATOM 825 C CA . ASP A 1 101 ? -2.102 -6.300 7.032 1.00 97.50 101 ASP A CA 1
ATOM 826 C C . ASP A 1 101 ? -1.453 -6.300 8.417 1.00 97.50 101 ASP A C 1
ATOM 828 O O . ASP A 1 101 ? -2.150 -6.179 9.424 1.00 97.50 101 ASP A O 1
ATOM 832 N N . LYS A 1 102 ? -0.117 -6.338 8.472 1.00 98.06 102 LYS A N 1
ATOM 833 C CA . LYS A 1 102 ? 0.622 -6.180 9.724 1.00 98.06 102 LYS A CA 1
ATOM 834 C C . LYS A 1 102 ? 0.363 -4.815 10.367 1.00 98.06 102 LYS A C 1
ATOM 836 O O . LYS A 1 102 ? 0.038 -4.767 11.544 1.00 98.06 102 LYS A O 1
ATOM 841 N N . ALA A 1 103 ? 0.444 -3.722 9.609 1.00 97.62 103 ALA A N 1
ATOM 842 C CA . ALA A 1 103 ? 0.199 -2.381 10.140 1.00 97.62 103 ALA A CA 1
ATOM 843 C C . ALA A 1 103 ? -1.222 -2.219 10.709 1.00 97.62 103 ALA A C 1
ATOM 845 O O . ALA A 1 103 ? -1.411 -1.544 11.718 1.00 97.62 103 ALA A O 1
ATOM 846 N N . LEU A 1 104 ? -2.225 -2.846 10.084 1.00 96.94 104 LEU A N 1
ATOM 847 C CA . LEU A 1 104 ? -3.595 -2.865 10.601 1.00 96.94 104 LEU A CA 1
ATOM 848 C C . LEU A 1 104 ? -3.719 -3.715 11.873 1.00 96.94 104 LEU A C 1
ATOM 850 O O . LEU A 1 104 ? -4.432 -3.316 12.794 1.00 96.94 104 LEU A O 1
ATOM 854 N N . ALA A 1 105 ? -3.026 -4.853 11.936 1.00 97.00 105 ALA A N 1
ATOM 855 C CA . ALA A 1 105 ? -2.990 -5.702 13.123 1.00 97.00 105 ALA A CA 1
ATOM 856 C C . ALA A 1 105 ? -2.312 -4.997 14.309 1.00 97.00 105 ALA A C 1
ATOM 858 O O . ALA A 1 105 ? -2.891 -4.946 15.391 1.00 97.00 105 ALA A O 1
ATOM 859 N N . ASP A 1 106 ? -1.144 -4.389 14.089 1.00 97.00 106 ASP A N 1
ATOM 860 C CA . ASP A 1 106 ? -0.394 -3.633 15.100 1.00 97.00 106 ASP A CA 1
ATOM 861 C C . ASP A 1 106 ? -1.225 -2.434 15.613 1.00 97.00 106 ASP A C 1
ATOM 863 O O . ASP A 1 106 ? -1.288 -2.161 16.810 1.00 97.00 106 ASP A O 1
ATOM 867 N N . ALA A 1 107 ? -1.976 -1.773 14.724 1.00 95.88 107 ALA A N 1
ATOM 868 C CA . ALA A 1 107 ? -2.911 -0.699 15.070 1.00 95.88 107 ALA A CA 1
ATOM 869 C C . ALA A 1 107 ? -4.205 -1.173 15.769 1.00 95.88 107 ALA A C 1
ATOM 871 O O . ALA A 1 107 ? -5.094 -0.352 16.014 1.00 95.88 107 ALA A O 1
ATOM 872 N N . ASN A 1 108 ? -4.352 -2.473 16.055 1.00 94.12 108 ASN A N 1
ATOM 873 C CA . ASN A 1 108 ? -5.573 -3.085 16.588 1.00 94.12 108 ASN A CA 1
ATOM 874 C C . ASN A 1 108 ? -6.832 -2.694 15.790 1.00 94.12 108 ASN A C 1
ATOM 876 O O . ASN A 1 108 ? -7.886 -2.413 16.367 1.00 94.12 108 ASN A O 1
ATOM 880 N N . ALA A 1 109 ? -6.724 -2.607 14.460 1.00 94.69 109 ALA A N 1
ATOM 881 C CA . ALA A 1 109 ? -7.796 -2.112 13.606 1.00 94.69 109 ALA A CA 1
ATOM 882 C C . ALA A 1 109 ? -9.026 -3.032 13.639 1.00 94.69 109 ALA A C 1
ATOM 884 O O . ALA A 1 109 ? -8.926 -4.244 13.452 1.00 94.69 109 ALA A O 1
ATOM 885 N N . ILE A 1 110 ? -10.211 -2.441 13.797 1.00 94.44 110 ILE A N 1
ATOM 886 C CA . ILE A 1 110 ? -11.478 -3.156 13.633 1.00 94.44 110 ILE A CA 1
ATOM 887 C C . ILE A 1 110 ? -11.836 -3.119 12.153 1.00 94.44 110 ILE A C 1
ATOM 889 O O . ILE A 1 110 ? -12.159 -2.059 11.606 1.00 94.44 110 ILE A O 1
ATOM 893 N N . ILE A 1 111 ? -11.783 -4.283 1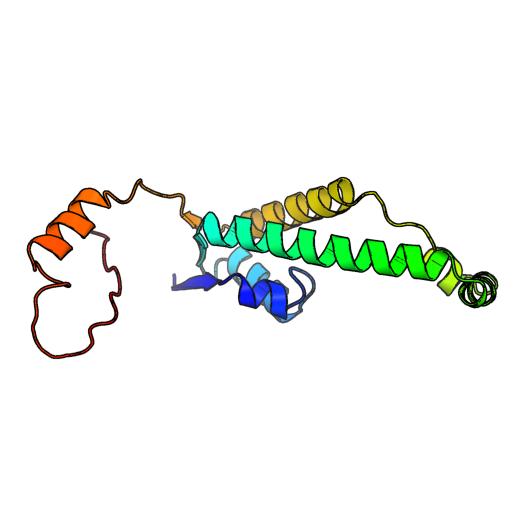1.511 1.00 93.25 111 ILE A N 1
ATOM 894 C CA . ILE A 1 111 ? -12.222 -4.437 10.128 1.00 93.25 111 ILE A CA 1
ATOM 895 C C . ILE A 1 111 ? -13.679 -4.873 10.140 1.00 93.25 111 ILE A C 1
ATOM 897 O O . ILE A 1 111 ? -14.002 -5.993 10.532 1.00 93.25 111 ILE A O 1
ATOM 901 N N . LEU A 1 112 ? -14.562 -3.968 9.723 1.00 89.62 112 LEU A N 1
ATOM 902 C CA . LEU A 1 112 ? -15.959 -4.302 9.506 1.00 89.62 112 LEU A CA 1
ATOM 903 C C . LEU A 1 112 ? -16.048 -5.137 8.232 1.00 89.62 112 LEU A C 1
ATOM 905 O O . LEU A 1 112 ? -15.901 -4.623 7.115 1.00 89.62 112 LEU A O 1
ATOM 909 N N . ASP A 1 113 ? -16.253 -6.435 8.434 1.00 79.44 113 ASP A N 1
ATOM 910 C CA . ASP A 1 113 ? -16.781 -7.308 7.399 1.00 79.44 113 ASP A CA 1
ATOM 911 C C . ASP A 1 113 ? -18.211 -6.875 7.063 1.00 79.44 113 ASP A C 1
ATOM 913 O O . ASP A 1 113 ? -18.841 -6.117 7.804 1.00 79.44 113 ASP A O 1
ATOM 917 N N . TYR A 1 114 ? -18.732 -7.334 5.938 1.00 68.31 114 TYR A N 1
ATOM 918 C CA . TYR A 1 114 ? -20.134 -7.146 5.627 1.00 68.31 114 TYR A CA 1
ATOM 919 C C . TYR A 1 114 ? -20.951 -8.070 6.542 1.00 68.31 114 TYR A C 1
ATOM 921 O O . TYR A 1 114 ? -21.003 -9.273 6.273 1.00 68.31 114 TYR A O 1
ATOM 929 N N . PRO A 1 115 ? -21.697 -7.583 7.557 1.00 56.84 115 PRO A N 1
ATOM 930 C CA . PRO A 1 115 ? -22.975 -8.229 7.772 1.00 56.84 115 PRO A CA 1
ATOM 931 C C . PRO A 1 115 ? -23.687 -8.062 6.436 1.00 56.84 115 PRO A C 1
ATOM 933 O O . PRO A 1 115 ? -23.683 -6.962 5.877 1.00 56.84 115 PRO A O 1
ATOM 936 N N . VAL A 1 116 ? -24.191 -9.154 5.870 1.00 53.00 116 VAL A N 1
ATOM 937 C CA . VAL A 1 116 ? -25.099 -9.120 4.727 1.00 53.00 116 VAL A CA 1
ATOM 938 C C . VAL A 1 116 ? -26.129 -8.047 5.061 1.00 53.00 116 VAL A C 1
ATOM 940 O O . VAL A 1 116 ? -27.017 -8.289 5.874 1.00 53.00 116 VAL A O 1
ATOM 943 N N . MET A 1 117 ? -25.948 -6.817 4.557 1.00 55.28 117 MET A N 1
ATOM 944 C CA . MET A 1 117 ? -26.967 -5.795 4.712 1.00 55.28 117 MET A CA 1
ATOM 945 C C . MET A 1 117 ? -28.167 -6.465 4.081 1.00 55.28 117 MET A C 1
ATOM 947 O O . MET A 1 117 ? -28.073 -6.885 2.924 1.00 55.28 117 MET A O 1
ATOM 951 N N . ASN A 1 118 ? -29.241 -6.660 4.845 1.00 56.94 118 ASN A N 1
ATOM 952 C CA . ASN A 1 118 ? -30.494 -7.094 4.266 1.00 56.94 118 ASN A CA 1
ATOM 953 C C . ASN A 1 118 ? -30.980 -5.923 3.411 1.00 56.94 118 ASN A C 1
ATOM 955 O O . ASN A 1 118 ? -31.794 -5.106 3.823 1.00 56.94 118 ASN A O 1
ATOM 959 N N . VAL A 1 119 ? -30.379 -5.779 2.229 1.00 60.91 119 VAL A N 1
ATOM 960 C CA . VAL A 1 119 ? -30.716 -4.748 1.257 1.00 60.91 119 VAL A CA 1
ATOM 961 C C . VAL A 1 119 ? -32.162 -4.922 0.828 1.00 60.91 119 VAL A C 1
ATOM 963 O O . VAL A 1 119 ? -32.753 -3.937 0.419 1.00 60.91 119 VAL A O 1
ATOM 966 N N . GLY A 1 120 ? -32.738 -6.122 0.988 1.00 61.84 120 GLY A N 1
ATOM 967 C CA . GLY A 1 120 ? -34.173 -6.362 0.878 1.00 61.84 120 GLY A CA 1
ATOM 968 C C . GLY A 1 120 ? -34.966 -5.390 1.742 1.00 61.84 120 GLY A C 1
ATOM 969 O O . GLY A 1 120 ? -35.735 -4.622 1.195 1.00 61.84 120 GLY A O 1
ATOM 970 N N . GLU A 1 121 ? -34.687 -5.302 3.044 1.00 63.62 121 GLU A N 1
ATOM 971 C CA . GLU A 1 121 ? -35.382 -4.360 3.937 1.00 63.62 121 GLU A CA 1
ATOM 972 C C . GLU A 1 121 ? -35.161 -2.894 3.537 1.00 63.62 121 GLU A C 1
ATOM 974 O O . GLU A 1 121 ? -36.099 -2.103 3.543 1.00 63.62 121 GLU A O 1
ATOM 979 N N . VAL A 1 122 ? -33.946 -2.532 3.111 1.00 69.06 122 VAL A N 1
ATOM 980 C CA . VAL A 1 122 ? -33.634 -1.158 2.673 1.00 69.06 122 VAL A CA 1
ATOM 981 C C . VAL A 1 122 ? -34.367 -0.796 1.375 1.00 69.06 122 VAL A C 1
ATOM 983 O O . VAL A 1 122 ? -34.885 0.314 1.248 1.00 69.06 122 VAL A O 1
ATOM 986 N N . PHE A 1 123 ? -34.428 -1.716 0.410 1.00 68.62 123 PHE A N 1
ATOM 987 C CA . PHE A 1 123 ? -35.165 -1.536 -0.840 1.00 68.62 123 PHE A CA 1
ATOM 988 C C . PHE A 1 123 ? -36.677 -1.607 -0.612 1.00 68.62 123 PHE A C 1
ATOM 990 O O . PHE A 1 123 ? -37.404 -0.815 -1.202 1.00 68.62 123 PHE A O 1
ATOM 997 N N . ASP A 1 124 ? -37.153 -2.475 0.276 1.00 74.62 124 ASP A N 1
ATOM 998 C CA . ASP A 1 124 ? -38.557 -2.574 0.670 1.00 74.62 124 ASP A CA 1
ATOM 999 C C . ASP A 1 124 ? -39.023 -1.298 1.372 1.00 74.62 124 ASP A C 1
ATOM 1001 O O . ASP A 1 124 ? -40.147 -0.850 1.151 1.00 74.62 124 ASP A O 1
ATOM 1005 N N . ASP A 1 125 ? -38.177 -0.683 2.200 1.00 74.19 125 ASP A N 1
ATOM 1006 C CA . ASP A 1 125 ? -38.453 0.615 2.813 1.00 74.19 125 ASP A CA 1
ATOM 1007 C C . ASP A 1 125 ? -38.407 1.747 1.776 1.00 74.19 125 ASP A C 1
ATOM 1009 O O . ASP A 1 125 ? -39.255 2.640 1.812 1.00 74.19 125 ASP A O 1
ATOM 1013 N N . TYR A 1 126 ? -37.489 1.689 0.805 1.00 73.44 126 TYR A N 1
ATOM 1014 C CA . TYR A 1 126 ? -37.423 2.630 -0.318 1.00 73.44 126 TYR A CA 1
ATOM 1015 C C . TYR A 1 126 ? -38.675 2.576 -1.207 1.00 73.44 126 TYR A C 1
ATOM 1017 O O . TYR A 1 126 ? -39.316 3.604 -1.428 1.00 73.44 126 TYR A O 1
ATOM 1025 N N . PHE A 1 127 ? -39.068 1.387 -1.677 1.00 74.69 127 PHE A N 1
ATOM 1026 C CA . PHE A 1 127 ? -40.245 1.197 -2.531 1.00 74.69 127 PHE A CA 1
ATOM 1027 C C . PHE A 1 127 ? -41.560 1.439 -1.784 1.00 74.69 127 PHE A C 1
ATOM 1029 O O . PHE A 1 127 ? -42.524 1.908 -2.387 1.00 74.69 127 PHE A O 1
ATOM 1036 N N . ALA A 1 128 ? -41.606 1.169 -0.477 1.00 79.50 128 ALA A N 1
ATOM 1037 C CA . ALA A 1 128 ? -42.766 1.474 0.358 1.00 79.50 128 ALA A CA 1
ATOM 1038 C C . ALA A 1 128 ? -42.821 2.940 0.828 1.00 79.50 128 ALA A C 1
ATOM 1040 O O . ALA A 1 128 ? -43.755 3.302 1.543 1.00 79.50 128 ALA A O 1
ATOM 1041 N N . GLY A 1 129 ? -41.829 3.777 0.492 1.00 70.75 129 GLY A N 1
ATOM 1042 C CA . GLY A 1 129 ? -41.757 5.168 0.954 1.00 70.75 129 GLY A CA 1
ATOM 1043 C C . GLY A 1 129 ? -41.649 5.298 2.478 1.00 70.75 129 GLY A C 1
ATOM 1044 O O . GLY A 1 129 ? -42.082 6.298 3.055 1.00 70.75 129 GLY A O 1
ATOM 1045 N N . ARG A 1 130 ? -41.106 4.281 3.152 1.00 75.25 130 ARG A N 1
ATOM 1046 C CA . ARG A 1 130 ? -40.863 4.287 4.597 1.00 75.25 130 ARG A CA 1
ATOM 1047 C C . ARG A 1 130 ? -39.618 5.117 4.903 1.00 75.25 130 ARG A C 1
ATOM 1049 O O . ARG A 1 130 ? -38.725 5.283 4.074 1.00 75.25 130 ARG A O 1
ATOM 1056 N N . TYR A 1 131 ? -39.576 5.715 6.091 1.00 65.56 131 TYR A N 1
ATOM 1057 C CA . TYR A 1 131 ? -38.432 6.510 6.547 1.00 65.56 131 TYR A CA 1
ATOM 1058 C C . TYR A 1 131 ? -37.127 5.692 6.443 1.00 65.56 131 TYR A C 1
ATOM 1060 O O . TYR A 1 131 ? -37.129 4.555 6.906 1.00 65.56 131 TYR A O 1
ATOM 1068 N N . PRO A 1 132 ? -36.019 6.227 5.884 1.00 61.44 132 PRO A N 1
ATOM 1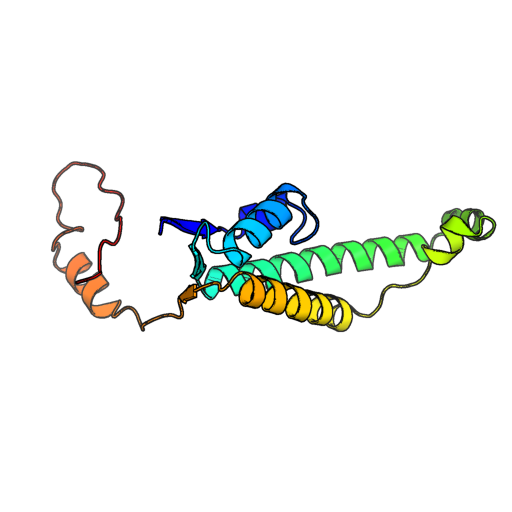069 C CA . PRO A 1 132 ? -35.745 7.629 5.533 1.00 61.44 132 PRO A CA 1
ATOM 1070 C C . PRO A 1 132 ? -36.130 8.054 4.098 1.00 61.44 132 PRO A C 1
ATOM 1072 O O . PRO A 1 132 ? -35.790 9.164 3.694 1.00 61.44 132 PRO A O 1
ATOM 1075 N N . PHE A 1 133 ? -36.808 7.204 3.322 1.00 73.62 133 PHE A N 1
ATOM 1076 C CA . PHE A 1 133 ? -37.070 7.397 1.885 1.00 73.62 133 PHE A CA 1
ATOM 1077 C C . PHE A 1 133 ? -38.442 8.007 1.557 1.00 73.62 133 PHE A C 1
ATOM 1079 O O . PHE A 1 133 ? -38.707 8.347 0.404 1.00 73.62 133 PHE A O 1
ATOM 1086 N N . GLY A 1 134 ? -39.312 8.162 2.557 1.00 64.69 134 GLY A N 1
ATOM 1087 C CA . GLY A 1 134 ? -40.597 8.841 2.411 1.00 64.69 134 GLY A CA 1
ATOM 1088 C C . GLY A 1 134 ? -40.431 10.316 2.050 1.00 64.69 134 GLY A C 1
ATOM 1089 O O . GLY A 1 134 ? -39.642 11.037 2.661 1.00 64.69 134 GLY A O 1
ATOM 1090 N N . SER A 1 135 ? -41.187 10.770 1.052 1.00 60.75 135 SER A N 1
ATOM 1091 C CA . SER A 1 135 ? -41.186 12.141 0.545 1.00 60.75 135 SER A CA 1
ATOM 1092 C C . SER A 1 135 ? -41.691 13.133 1.597 1.00 60.75 135 SER A C 1
ATOM 1094 O O . SER A 1 135 ? -42.882 13.418 1.692 1.00 60.75 135 SER A O 1
ATOM 1096 N N . GLY A 1 136 ? -40.760 13.666 2.381 1.00 49.91 136 GLY A N 1
ATOM 1097 C CA . GLY A 1 136 ? -40.911 14.901 3.135 1.00 49.91 136 GLY A CA 1
ATOM 1098 C C . GLY A 1 136 ? -39.742 15.809 2.785 1.00 49.91 136 GLY A C 1
ATOM 1099 O O . GLY A 1 136 ? -38.599 15.496 3.109 1.00 49.91 136 GLY A O 1
ATOM 1100 N N . ASP A 1 137 ? -40.026 16.903 2.085 1.00 47.28 137 ASP A N 1
ATOM 1101 C CA . ASP A 1 137 ? -39.072 17.917 1.644 1.00 47.28 137 ASP A CA 1
ATOM 1102 C C . ASP A 1 137 ? -38.084 18.337 2.744 1.00 47.28 137 ASP A C 1
ATOM 1104 O O . ASP A 1 137 ? -38.379 19.196 3.576 1.00 47.28 137 ASP A O 1
ATOM 1108 N N . LYS A 1 138 ? -36.892 17.730 2.739 1.00 47.25 138 LYS A N 1
ATOM 1109 C CA . LYS A 1 138 ? -35.596 18.296 3.150 1.00 47.25 138 LYS A CA 1
ATOM 1110 C C . LYS A 1 138 ? -34.518 17.233 2.954 1.00 47.25 138 LYS A C 1
ATOM 1112 O O . LYS A 1 138 ? -34.625 16.133 3.479 1.00 47.25 138 LYS A O 1
ATOM 1117 N N . LYS A 1 139 ? -33.462 17.584 2.208 1.00 43.97 139 LYS A N 1
ATOM 1118 C CA . LYS A 1 139 ? -32.258 16.763 1.982 1.00 43.97 139 LYS A CA 1
ATOM 1119 C C . LYS A 1 139 ? -31.798 16.079 3.278 1.00 43.97 139 LYS A C 1
ATOM 1121 O O . LYS A 1 139 ? -31.163 16.715 4.117 1.00 43.97 139 LYS A O 1
ATOM 1126 N N . LEU A 1 140 ? -32.073 14.786 3.406 1.00 46.34 140 LEU A N 1
ATOM 1127 C CA . LEU A 1 140 ? -31.523 13.927 4.446 1.00 46.34 140 LEU A CA 1
ATOM 1128 C C . LEU A 1 140 ? -30.448 13.051 3.804 1.00 46.34 140 LEU A C 1
ATOM 1130 O O . LEU A 1 140 ? -30.732 12.106 3.076 1.00 46.34 140 LEU A O 1
ATOM 1134 N N . SER A 1 141 ? -29.190 13.418 4.052 1.00 40.41 141 SER A N 1
ATOM 1135 C CA . SER A 1 141 ? -28.051 12.522 3.861 1.00 40.41 141 SER A CA 1
ATOM 1136 C C . SER A 1 141 ? -28.208 11.366 4.850 1.00 40.41 141 SER A C 1
ATOM 1138 O O . SER A 1 141 ? -28.267 11.598 6.060 1.00 40.41 141 SER A O 1
ATOM 1140 N N . VAL A 1 142 ? -28.348 10.141 4.343 1.00 46.03 142 VAL A N 1
ATOM 1141 C CA . VAL A 1 142 ? -28.544 8.937 5.158 1.00 46.03 142 VAL A CA 1
ATOM 1142 C C . VAL A 1 142 ? -27.266 8.669 5.953 1.00 46.03 142 VAL A C 1
ATOM 1144 O O . VAL A 1 142 ? -26.274 8.180 5.422 1.00 46.03 142 VAL A O 1
ATOM 1147 N N . CYS A 1 143 ? -27.285 9.005 7.242 1.00 39.62 143 CYS A N 1
ATOM 1148 C CA . CYS A 1 143 ? -26.283 8.577 8.208 1.00 39.62 143 CYS A CA 1
ATOM 1149 C C . CYS A 1 143 ? -26.864 7.368 8.949 1.00 39.62 143 CYS A C 1
ATOM 1151 O O . CYS A 1 143 ? -27.753 7.522 9.789 1.00 39.62 143 CYS A O 1
ATOM 1153 N N . LEU A 1 144 ? -26.412 6.164 8.586 1.00 40.09 144 LEU A N 1
ATOM 1154 C CA . LEU A 1 144 ? -26.797 4.909 9.233 1.00 40.09 144 LEU A CA 1
ATOM 1155 C C . LEU A 1 144 ? -26.377 4.937 10.711 1.00 40.09 144 LEU 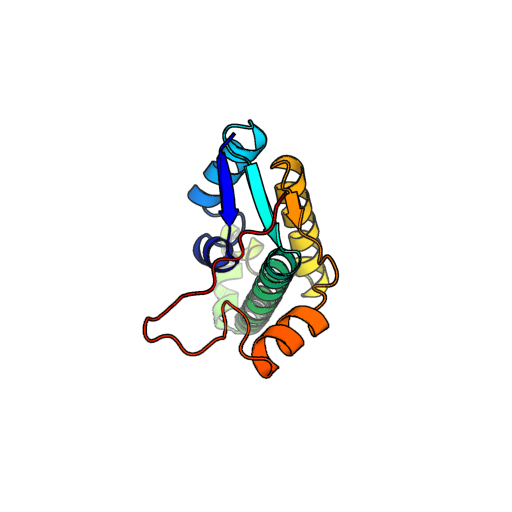A C 1
ATOM 1157 O O . LEU A 1 144 ? -25.241 4.632 11.065 1.00 40.09 144 LEU A O 1
ATOM 1161 N N . LYS A 1 145 ? -27.313 5.296 11.591 1.00 43.34 145 LYS A N 1
ATOM 1162 C CA . LYS A 1 145 ? -27.272 4.914 13.004 1.00 43.34 145 LYS A CA 1
ATOM 1163 C C . LYS A 1 145 ? -27.973 3.569 13.135 1.00 43.34 145 LYS A C 1
ATOM 1165 O O . LYS A 1 145 ? -29.188 3.525 13.287 1.00 43.34 145 LYS A O 1
ATOM 1170 N N . ALA A 1 146 ? -27.206 2.491 13.105 1.00 38.03 146 ALA A N 1
ATOM 1171 C CA . ALA A 1 146 ? -27.688 1.180 13.514 1.00 38.03 146 ALA A CA 1
ATOM 1172 C C . ALA A 1 146 ? -26.665 0.568 14.470 1.00 38.03 146 ALA A C 1
ATOM 1174 O O . ALA A 1 146 ? -25.691 -0.022 14.027 1.00 38.03 146 ALA A O 1
ATOM 1175 N N . LEU A 1 147 ? -26.867 0.789 15.772 1.00 33.41 147 LEU A N 1
ATOM 1176 C CA . LEU A 1 147 ? -26.342 -0.027 16.872 1.00 33.41 147 LEU A CA 1
ATOM 1177 C C . LEU A 1 147 ? -27.245 0.219 18.095 1.00 33.41 147 LEU A C 1
ATOM 1179 O O . LEU A 1 147 ? -27.102 1.218 18.806 1.00 33.41 147 LEU A O 1
ATOM 1183 N N . ARG A 1 148 ? -28.209 -0.680 18.291 1.00 34.81 148 ARG A N 1
ATOM 1184 C CA . ARG A 1 148 ? -28.762 -1.062 19.592 1.00 34.81 148 ARG A CA 1
ATOM 1185 C C . ARG A 1 148 ? -28.868 -2.574 19.614 1.00 34.81 148 ARG A C 1
ATOM 1187 O O . ARG A 1 148 ? -29.248 -3.118 18.556 1.00 34.81 148 ARG A O 1
#

Foldseek 3Di:
DAEDEDALVVCVVQVRCNRPVNVVVLVCLLVPVYAYEYEPVRLVVNLVVVLVVLVVVLVVLVVVLPDPVCVVQCVPPVSVVVSDRDDPSVVVSVVVNVVNVVSCVSSVYHYDYDPPPCVVVVVVCLVVLHPPNNDDDDDDDDDDPDDD

Mean predicted aligned error: 11.09 Å

pLDDT: mean 84.34, std 16.77, range [33.41, 98.19]